Protein AF-A0AAU7XYW0-F1 (afdb_monomer_lite)

Organism: NCBI:txid2731552

Radius of gyration: 15.27 Å; chains: 1; bounding box: 31×25×42 Å

Foldseek 3Di:
DPPVVLVVQLVVLLVQLCCLQVPLQVVLVVQLVVCVPDPVCVPPPSVVSSCDSVNSNVVSVVSNVVSVVSNVD

Sequence (73 aa):
MDSTLRLAIGILLLAVALYLLLAPGKVSTALARFYGRYPLVRLAPERQFQSAPTLVRALGAVVAVLGLAVFFL

Structure (mmCIF, N/CA/C/O backbone):
data_AF-A0AAU7XYW0-F1
#
_entry.id   AF-A0AAU7XYW0-F1
#
loop_
_atom_site.group_PDB
_atom_site.id
_atom_site.type_symbol
_atom_site.label_atom_id
_atom_site.label_alt_id
_atom_site.label_comp_id
_atom_site.label_asym_id
_atom_site.label_entity_id
_atom_site.label_seq_id
_atom_site.pdbx_PDB_ins_code
_atom_site.Cartn_x
_atom_site.Cartn_y
_atom_site.Cartn_z
_atom_site.occupancy
_atom_site.B_iso_or_equiv
_atom_site.auth_seq_id
_atom_site.auth_comp_id
_atom_site.auth_asym_id
_atom_site.auth_atom_id
_atom_site.pdbx_PDB_model_num
ATOM 1 N N . MET A 1 1 ? 16.991 -9.199 -16.797 1.00 61.06 1 MET A N 1
ATOM 2 C CA . MET A 1 1 ? 15.517 -9.086 -16.764 1.00 61.06 1 MET A CA 1
ATOM 3 C C . MET A 1 1 ? 15.118 -8.294 -17.995 1.00 61.06 1 MET A C 1
ATOM 5 O O . MET A 1 1 ? 15.760 -7.277 -18.226 1.00 61.06 1 MET A O 1
ATOM 9 N N . ASP A 1 2 ? 14.168 -8.761 -18.808 1.00 86.06 2 ASP A N 1
ATOM 10 C CA . ASP A 1 2 ? 13.754 -8.027 -20.012 1.00 86.06 2 ASP A CA 1
ATOM 11 C C . ASP A 1 2 ? 13.335 -6.595 -19.659 1.00 86.06 2 ASP A C 1
ATOM 13 O O . ASP A 1 2 ? 12.578 -6.380 -18.707 1.00 86.06 2 ASP A O 1
ATOM 17 N N . SER A 1 3 ? 13.815 -5.609 -20.421 1.00 84.75 3 SER A N 1
ATOM 18 C CA . SER A 1 3 ? 13.554 -4.183 -20.173 1.00 84.75 3 SER A CA 1
ATOM 19 C C . SER A 1 3 ? 12.053 -3.876 -20.106 1.00 84.75 3 SER A C 1
ATOM 21 O O . SER A 1 3 ? 11.612 -3.075 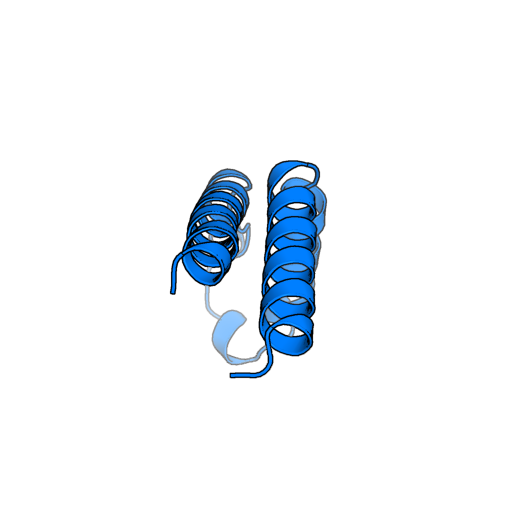-19.283 1.00 84.75 3 SER A O 1
ATOM 23 N N . THR A 1 4 ? 11.252 -4.581 -20.909 1.00 88.56 4 THR A N 1
ATOM 24 C CA . THR A 1 4 ? 9.786 -4.497 -20.908 1.00 88.56 4 THR A CA 1
ATOM 25 C C . THR A 1 4 ? 9.174 -5.014 -19.604 1.00 88.56 4 THR A C 1
ATOM 27 O O . THR A 1 4 ? 8.251 -4.401 -19.071 1.00 88.56 4 THR A O 1
ATOM 30 N N . LEU A 1 5 ? 9.706 -6.106 -19.044 1.00 88.94 5 LEU A N 1
ATOM 31 C CA . LEU A 1 5 ? 9.235 -6.671 -17.778 1.00 88.94 5 LEU A CA 1
ATOM 32 C C . LEU A 1 5 ? 9.543 -5.726 -16.609 1.00 88.94 5 LEU A C 1
ATOM 34 O O . LEU A 1 5 ? 8.699 -5.498 -15.745 1.00 88.94 5 LEU A O 1
ATOM 38 N N . ARG A 1 6 ? 10.735 -5.124 -16.612 1.00 87.50 6 ARG A N 1
ATOM 39 C CA . ARG A 1 6 ? 11.162 -4.134 -15.615 1.00 87.50 6 ARG A CA 1
ATOM 40 C C . ARG A 1 6 ? 10.288 -2.879 -15.640 1.00 87.50 6 ARG A C 1
ATOM 42 O O . ARG A 1 6 ? 9.846 -2.430 -14.586 1.00 87.50 6 ARG A O 1
ATOM 49 N N . LEU A 1 7 ? 9.965 -2.377 -16.834 1.00 88.69 7 LEU A N 1
ATOM 50 C CA . LEU A 1 7 ? 9.006 -1.286 -17.030 1.00 88.69 7 LEU A CA 1
ATOM 51 C C . LEU A 1 7 ? 7.617 -1.638 -16.488 1.00 88.69 7 LEU A C 1
ATOM 53 O O . LEU A 1 7 ? 7.044 -0.857 -15.731 1.00 88.69 7 LEU A O 1
ATOM 57 N N . ALA A 1 8 ? 7.093 -2.818 -16.828 1.00 92.81 8 ALA A N 1
ATOM 58 C CA . ALA A 1 8 ? 5.780 -3.259 -16.366 1.00 92.81 8 ALA A CA 1
ATOM 59 C C . ALA A 1 8 ? 5.709 -3.350 -14.832 1.00 92.81 8 ALA A C 1
ATOM 61 O O . ALA A 1 8 ? 4.760 -2.848 -14.227 1.00 92.81 8 ALA A O 1
ATOM 62 N N . ILE A 1 9 ? 6.733 -3.927 -14.194 1.00 91.31 9 ILE A N 1
ATOM 63 C CA . ILE A 1 9 ? 6.819 -4.037 -12.731 1.00 91.31 9 ILE A CA 1
ATOM 64 C C . ILE A 1 9 ? 6.928 -2.650 -12.087 1.00 91.31 9 ILE A C 1
ATOM 66 O O . ILE A 1 9 ? 6.202 -2.362 -11.136 1.00 91.31 9 ILE A O 1
ATOM 70 N N . GLY A 1 10 ? 7.789 -1.773 -12.612 1.00 90.19 10 GLY A N 1
ATOM 71 C CA . GLY A 1 10 ? 7.961 -0.415 -12.091 1.00 90.19 10 GLY A CA 1
ATOM 72 C C . GLY A 1 10 ? 6.670 0.407 -12.156 1.00 90.19 10 GLY A C 1
ATOM 73 O O . GLY A 1 10 ? 6.280 1.026 -11.166 1.00 90.19 10 GLY A O 1
ATOM 74 N N . ILE A 1 11 ? 5.959 0.357 -13.289 1.00 93.12 11 ILE A N 1
ATOM 75 C CA . ILE A 1 11 ? 4.666 1.037 -13.470 1.00 93.12 11 ILE A CA 1
ATOM 76 C C . ILE A 1 11 ? 3.616 0.479 -12.507 1.00 93.12 11 ILE A C 1
ATOM 78 O O . ILE A 1 11 ? 2.902 1.252 -11.868 1.00 93.12 11 ILE A O 1
ATOM 82 N N . LEU A 1 12 ? 3.533 -0.848 -12.367 1.00 94.19 12 LEU A N 1
ATOM 83 C CA . LEU A 1 12 ? 2.585 -1.490 -11.459 1.00 94.19 12 LEU A CA 1
ATOM 84 C C . LEU A 1 12 ? 2.819 -1.050 -10.008 1.00 94.19 12 LEU A C 1
AT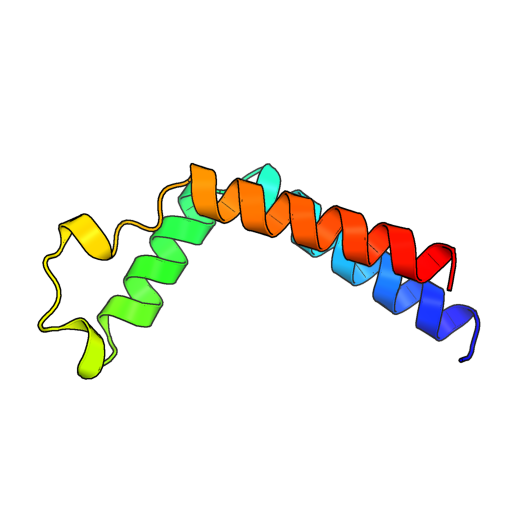OM 86 O O . LEU A 1 12 ? 1.878 -0.655 -9.321 1.00 94.19 12 LEU A O 1
ATOM 90 N N . LEU A 1 13 ? 4.074 -1.075 -9.553 1.00 91.56 13 LEU A N 1
ATOM 91 C CA . LEU A 1 13 ? 4.440 -0.661 -8.198 1.00 91.56 13 LEU A CA 1
ATOM 92 C C . LEU A 1 13 ? 4.121 0.816 -7.954 1.00 91.56 13 LEU A C 1
ATOM 94 O O . LEU A 1 13 ? 3.535 1.152 -6.925 1.00 91.56 13 LEU A O 1
ATOM 98 N N . LEU A 1 14 ? 4.431 1.694 -8.911 1.00 92.62 14 LEU A N 1
ATOM 99 C CA . LEU A 1 14 ? 4.099 3.117 -8.814 1.00 92.62 14 LEU A CA 1
ATOM 100 C C . LEU A 1 14 ? 2.588 3.362 -8.775 1.00 92.62 14 LEU A C 1
ATOM 102 O O . LEU A 1 14 ? 2.127 4.176 -7.976 1.00 92.62 14 LEU A O 1
ATOM 106 N N . ALA A 1 15 ? 1.805 2.643 -9.581 1.00 93.25 15 ALA A N 1
ATOM 107 C CA . ALA A 1 15 ? 0.348 2.753 -9.575 1.00 93.25 15 ALA A CA 1
ATOM 108 C C . ALA A 1 15 ? -0.245 2.341 -8.216 1.00 93.25 15 ALA A C 1
ATOM 110 O O . ALA A 1 15 ? -1.100 3.040 -7.666 1.00 93.25 15 ALA A O 1
ATOM 111 N N . VAL A 1 16 ? 0.251 1.243 -7.637 1.00 92.19 16 VAL A N 1
ATOM 112 C CA . VAL A 1 16 ? -0.150 0.780 -6.300 1.00 92.19 16 VAL A CA 1
ATOM 113 C C . VAL A 1 16 ? 0.247 1.793 -5.225 1.00 92.19 16 VAL A C 1
ATOM 115 O O . VAL A 1 16 ? -0.567 2.121 -4.359 1.00 92.19 16 VAL A O 1
ATOM 118 N N . ALA A 1 17 ? 1.463 2.337 -5.294 1.00 91.50 17 ALA A N 1
ATOM 119 C CA . ALA A 1 17 ? 1.938 3.359 -4.369 1.00 91.50 17 ALA A CA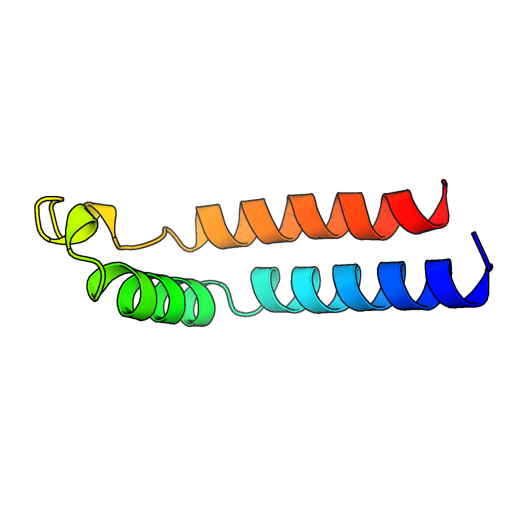 1
ATOM 120 C C . ALA A 1 17 ? 1.071 4.626 -4.405 1.00 91.50 17 ALA A C 1
ATOM 122 O O . ALA A 1 17 ? 0.640 5.114 -3.359 1.00 91.50 17 ALA A O 1
ATOM 123 N N . LEU A 1 18 ? 0.758 5.122 -5.606 1.00 93.19 18 LEU A N 1
ATOM 124 C CA . LEU A 1 18 ? -0.145 6.255 -5.810 1.00 93.19 18 LEU A CA 1
ATOM 125 C C . LEU A 1 18 ? -1.508 5.989 -5.174 1.00 93.19 18 LEU A C 1
ATOM 127 O O . LEU A 1 18 ? -1.998 6.817 -4.407 1.00 93.19 18 LEU A O 1
ATOM 131 N N . TYR A 1 19 ? -2.096 4.819 -5.423 1.00 90.50 19 TYR A N 1
ATOM 132 C CA . TYR A 1 19 ? -3.388 4.451 -4.849 1.00 90.50 19 TYR A CA 1
ATOM 133 C C . TYR A 1 19 ? -3.371 4.434 -3.309 1.00 90.50 19 TYR A C 1
ATOM 135 O O . TYR A 1 19 ? -4.275 4.983 -2.672 1.00 90.50 19 TYR A O 1
ATOM 143 N N . LEU A 1 20 ? -2.314 3.876 -2.705 1.00 88.25 20 LEU A N 1
ATOM 144 C CA . LEU A 1 20 ? -2.103 3.858 -1.251 1.00 88.25 20 LEU A CA 1
ATOM 145 C C . LEU A 1 20 ? -1.973 5.272 -0.655 1.00 88.25 20 LEU A C 1
ATOM 147 O O . LEU A 1 20 ? -2.486 5.531 0.435 1.00 88.25 20 LEU A O 1
ATOM 151 N N . LEU A 1 21 ? -1.317 6.192 -1.367 1.00 88.94 21 LEU A N 1
ATOM 152 C CA . LEU A 1 21 ? -1.086 7.572 -0.924 1.0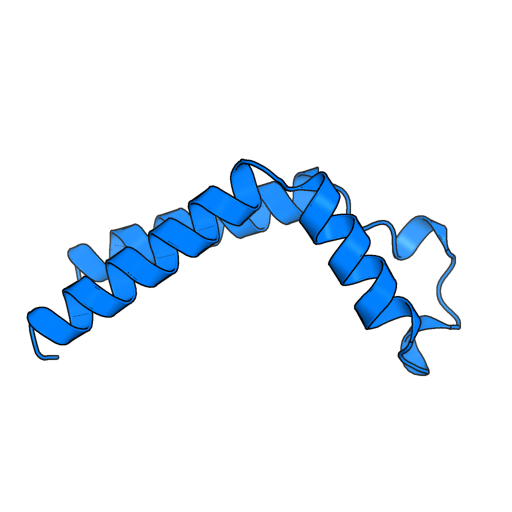0 88.94 21 LEU A CA 1
ATOM 153 C C . LEU A 1 21 ? -2.323 8.471 -1.082 1.00 88.94 21 LEU A C 1
ATOM 155 O O . LEU A 1 21 ? -2.601 9.290 -0.199 1.00 88.94 21 LEU A O 1
ATOM 159 N N . LEU A 1 22 ? -3.069 8.305 -2.179 1.00 91.69 22 LEU A N 1
ATOM 160 C CA . LEU A 1 22 ? -4.257 9.096 -2.525 1.00 91.69 22 LEU A CA 1
ATOM 161 C C . LEU A 1 22 ? -5.499 8.682 -1.728 1.00 91.69 22 LEU A C 1
ATOM 163 O O . LEU A 1 22 ? -6.281 9.540 -1.324 1.00 91.69 22 LEU A O 1
ATOM 167 N N . ALA A 1 23 ? -5.687 7.384 -1.475 1.00 89.38 23 ALA A N 1
ATOM 168 C CA . ALA A 1 23 ? -6.889 6.858 -0.825 1.00 89.38 23 ALA A CA 1
ATOM 169 C C . ALA A 1 23 ? -6.609 6.023 0.445 1.00 89.38 23 ALA A C 1
ATOM 171 O O . ALA A 1 23 ? -7.218 4.960 0.626 1.00 89.38 23 ALA A O 1
ATOM 172 N N . PRO A 1 24 ? -5.764 6.493 1.385 1.00 83.06 24 PRO A N 1
ATOM 173 C CA . PRO A 1 24 ? -5.323 5.688 2.522 1.00 83.06 24 PRO A CA 1
ATOM 174 C C . PRO A 1 24 ? -6.473 5.280 3.447 1.00 83.06 24 PRO A C 1
ATOM 176 O O . PRO A 1 24 ? -6.451 4.184 3.995 1.00 83.06 24 PRO A O 1
ATOM 179 N N . GLY A 1 25 ? -7.510 6.118 3.580 1.00 83.19 25 GLY A N 1
ATOM 180 C CA . GLY A 1 25 ? -8.690 5.812 4.398 1.00 83.19 25 GLY A CA 1
ATOM 181 C C . GLY A 1 25 ? -9.581 4.707 3.815 1.00 83.19 25 GLY A C 1
ATOM 182 O O . GLY A 1 25 ? -10.147 3.899 4.551 1.00 83.19 25 GLY A O 1
ATOM 183 N N . LYS A 1 26 ? -9.691 4.626 2.481 1.00 85.25 26 LYS A N 1
ATOM 184 C CA . LYS A 1 26 ? -10.438 3.541 1.822 1.00 85.25 26 LYS A CA 1
ATOM 185 C C . LYS A 1 26 ? -9.699 2.218 1.987 1.00 85.25 26 LYS A C 1
ATOM 187 O O . LYS A 1 26 ? -10.314 1.205 2.314 1.00 85.25 26 LYS A O 1
ATOM 192 N N . VAL A 1 27 ? -8.379 2.251 1.807 1.00 84.38 27 VAL A N 1
ATOM 193 C CA . VAL A 1 27 ? -7.517 1.078 1.953 1.00 84.38 27 VAL A CA 1
ATOM 194 C C . VAL A 1 27 ? -7.473 0.598 3.401 1.00 84.38 27 VAL A C 1
ATOM 196 O O . VAL A 1 27 ? -7.628 -0.597 3.625 1.00 84.38 27 VAL A O 1
ATOM 199 N N . SER A 1 28 ? -7.350 1.492 4.386 1.00 81.81 28 SER A N 1
ATOM 200 C CA . SER A 1 28 ? -7.377 1.096 5.798 1.00 81.81 28 SER A CA 1
ATOM 201 C C . SER A 1 28 ? -8.695 0.442 6.194 1.00 81.81 28 SER A C 1
ATOM 203 O O . SER A 1 28 ? -8.695 -0.579 6.872 1.00 81.81 28 SER A O 1
ATOM 205 N N . THR A 1 29 ? -9.822 0.981 5.726 1.00 82.81 29 THR A N 1
ATOM 206 C CA . THR A 1 29 ? -11.150 0.414 5.998 1.00 82.81 29 THR A CA 1
ATOM 207 C C . THR A 1 29 ? -11.308 -0.963 5.350 1.00 82.81 29 THR A C 1
ATOM 209 O O . THR A 1 29 ? -11.852 -1.886 5.959 1.00 82.81 29 THR A O 1
ATOM 212 N N . ALA A 1 30 ? -10.814 -1.127 4.120 1.00 83.75 30 ALA A N 1
ATOM 213 C CA . ALA A 1 30 ? -10.806 -2.414 3.434 1.00 83.75 30 ALA A CA 1
ATOM 214 C C . ALA A 1 30 ? -9.903 -3.436 4.145 1.00 83.75 30 ALA A C 1
ATOM 216 O O . ALA A 1 30 ? -10.327 -4.575 4.338 1.00 83.75 30 ALA A O 1
ATOM 217 N N . LEU A 1 31 ? -8.712 -3.022 4.598 1.00 80.31 31 LEU A N 1
ATOM 218 C CA . LEU A 1 31 ? -7.813 -3.852 5.402 1.00 80.31 31 LEU A CA 1
ATOM 219 C C . LEU A 1 31 ? -8.476 -4.271 6.714 1.00 80.31 31 LEU A C 1
ATOM 221 O O . LEU A 1 31 ? -8.506 -5.458 7.022 1.00 80.31 31 LEU A O 1
ATOM 225 N N . ALA A 1 32 ? -9.054 -3.326 7.453 1.00 78.94 32 ALA A N 1
ATOM 226 C CA . ALA A 1 32 ? -9.748 -3.598 8.707 1.00 78.94 32 ALA A CA 1
ATOM 227 C C . ALA A 1 32 ? -10.888 -4.608 8.508 1.00 78.94 32 ALA A C 1
ATOM 229 O O . ALA A 1 32 ? -11.037 -5.542 9.290 1.00 78.94 32 ALA A O 1
ATOM 230 N N . ARG A 1 33 ? -11.657 -4.483 7.417 1.00 81.12 33 ARG A N 1
ATOM 231 C CA . ARG A 1 33 ? -12.728 -5.431 7.072 1.00 81.12 33 ARG A CA 1
ATOM 232 C C . ARG A 1 33 ? -12.194 -6.810 6.678 1.00 81.12 33 ARG A C 1
ATOM 234 O O . ARG A 1 33 ? -12.815 -7.814 7.019 1.00 81.12 33 ARG A O 1
ATOM 241 N N . PHE A 1 34 ? -11.084 -6.862 5.945 1.00 82.69 34 PHE A N 1
ATOM 242 C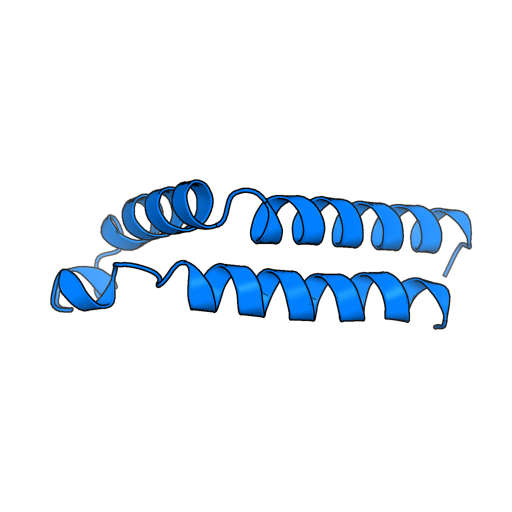 CA . PHE A 1 34 ? -10.453 -8.113 5.530 1.00 82.69 34 PHE A CA 1
ATOM 243 C C . PHE A 1 34 ? -9.889 -8.865 6.738 1.00 82.69 34 PHE A C 1
ATOM 245 O O . PHE A 1 34 ? -10.268 -10.008 6.990 1.00 82.69 34 PHE A O 1
ATOM 252 N N . TYR A 1 35 ? -9.055 -8.197 7.534 1.00 77.56 35 TYR A N 1
ATOM 253 C CA . TYR A 1 35 ? -8.424 -8.788 8.708 1.00 77.56 35 TYR A CA 1
ATOM 254 C C . TYR A 1 35 ? -9.403 -9.022 9.859 1.00 77.56 35 TYR A C 1
ATOM 256 O O . TYR A 1 35 ? -9.260 -10.010 10.568 1.00 77.56 35 TYR A O 1
ATOM 264 N N . GLY A 1 36 ? -10.458 -8.215 9.993 1.00 73.25 36 GLY A N 1
ATOM 265 C CA . GLY A 1 36 ? -11.517 -8.423 10.986 1.00 73.25 36 GLY A CA 1
ATOM 266 C C . GLY A 1 36 ? -12.264 -9.757 10.843 1.00 73.25 36 GLY A C 1
ATOM 267 O O . GLY A 1 36 ? -12.910 -10.208 11.786 1.00 73.25 36 GLY A O 1
ATOM 268 N N . ARG A 1 37 ? -12.167 -10.426 9.685 1.00 76.69 37 ARG A N 1
ATOM 269 C CA . ARG A 1 37 ? -12.726 -11.772 9.473 1.00 76.69 37 ARG A CA 1
ATOM 270 C C . ARG A 1 37 ? -11.800 -12.902 9.929 1.00 76.69 37 ARG A C 1
ATOM 272 O O . ARG A 1 37 ? -12.259 -14.040 10.010 1.00 76.69 37 ARG A O 1
ATOM 279 N N . TYR A 1 38 ? -10.534 -12.621 10.241 1.00 76.94 38 TYR A N 1
ATOM 280 C CA . TYR A 1 38 ? -9.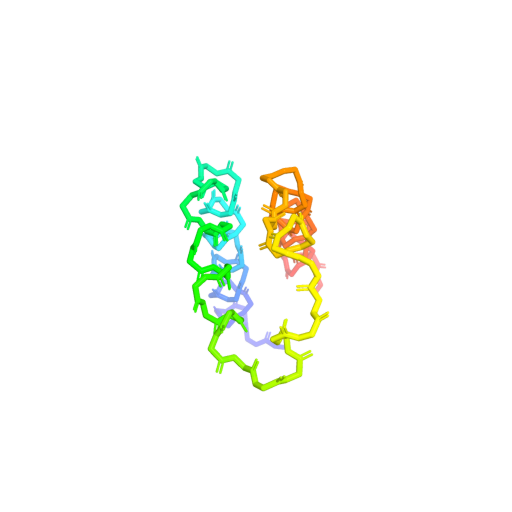579 -13.648 10.649 1.00 76.94 38 TYR A CA 1
ATOM 281 C C . TYR A 1 38 ? -9.733 -14.019 12.137 1.00 76.94 38 TYR A C 1
ATOM 283 O O . TYR A 1 38 ? -9.826 -13.133 12.987 1.00 76.94 38 TYR A O 1
ATOM 291 N N . PRO A 1 39 ? -9.702 -15.320 12.496 1.00 68.81 39 PRO A N 1
ATOM 292 C CA . PRO A 1 39 ? -9.852 -15.767 13.886 1.00 68.81 39 PRO A CA 1
ATOM 293 C C . PRO A 1 39 ? -8.793 -15.185 14.833 1.00 68.81 39 PRO A C 1
ATOM 295 O O . PRO A 1 39 ? -9.113 -14.829 15.962 1.00 68.81 39 PRO A O 1
ATOM 298 N N . LEU A 1 40 ? -7.556 -15.025 14.348 1.00 69.31 40 LEU A N 1
ATOM 299 C CA . LEU A 1 40 ? -6.414 -14.481 15.101 1.00 69.31 40 LEU A CA 1
ATOM 300 C C . LEU A 1 40 ? -6.607 -13.016 15.520 1.00 69.31 40 LEU A C 1
ATOM 302 O O . LEU A 1 40 ? -5.988 -12.544 16.467 1.00 69.31 40 LEU A O 1
ATOM 306 N N . VAL A 1 41 ? -7.474 -12.303 14.808 1.00 62.81 41 VAL A N 1
ATOM 307 C CA . VAL A 1 41 ? -7.721 -10.868 14.953 1.00 62.81 41 VAL A CA 1
ATOM 308 C C . VAL A 1 41 ? -8.880 -10.580 15.913 1.00 62.81 41 VAL A C 1
ATOM 310 O O . VAL A 1 41 ? -8.944 -9.499 16.487 1.00 62.81 41 VAL A O 1
ATOM 313 N N . ARG A 1 42 ? -9.765 -11.558 16.166 1.00 61.66 42 ARG A N 1
ATOM 314 C CA . ARG A 1 42 ? -10.940 -11.389 17.046 1.00 61.66 42 ARG A CA 1
ATOM 315 C C . ARG A 1 42 ? -10.603 -11.018 18.490 1.00 61.66 42 ARG A C 1
ATOM 317 O O . ARG A 1 42 ? -11.452 -10.455 19.170 1.00 61.66 42 ARG A O 1
ATOM 324 N N . LEU A 1 43 ? -9.413 -11.380 18.966 1.00 61.62 43 LEU A N 1
ATOM 325 C CA . LEU A 1 43 ? -8.983 -11.147 20.350 1.00 61.62 43 LEU A CA 1
ATOM 326 C C . LEU A 1 43 ? -8.308 -9.788 20.547 1.00 61.62 43 LEU A C 1
ATOM 328 O O . LEU A 1 43 ? -8.086 -9.368 21.680 1.00 61.62 43 LEU A O 1
ATOM 332 N N . ALA A 1 44 ? -7.961 -9.108 19.460 1.00 62.78 44 ALA A N 1
ATOM 333 C CA . ALA A 1 44 ? -7.295 -7.827 19.533 1.00 62.78 44 ALA A CA 1
ATOM 334 C C . ALA A 1 44 ? -8.333 -6.696 19.631 1.00 62.78 44 ALA A C 1
ATOM 336 O O . ALA A 1 44 ? -9.337 -6.716 18.914 1.00 62.78 44 ALA A O 1
ATOM 337 N N . PRO A 1 45 ? -8.119 -5.704 20.514 1.00 59.09 45 PRO A N 1
ATOM 338 C CA . PRO A 1 45 ? -9.055 -4.604 20.713 1.00 59.09 45 PRO A CA 1
ATOM 339 C C . PRO A 1 45 ? -9.377 -3.899 19.389 1.00 59.09 45 PRO A C 1
ATOM 341 O O . PRO A 1 45 ? -8.478 -3.612 18.603 1.00 59.09 45 PRO A O 1
ATOM 344 N N . GLU A 1 46 ? -10.649 -3.555 19.154 1.00 58.59 46 GLU A N 1
ATOM 345 C CA . GLU A 1 46 ? -11.134 -2.959 17.890 1.00 58.59 46 GLU A CA 1
ATOM 346 C C . GLU A 1 46 ? -10.336 -1.719 17.444 1.00 58.59 46 GLU A C 1
ATOM 348 O O . GLU A 1 46 ? -10.190 -1.449 16.250 1.00 58.59 46 GLU A O 1
ATOM 353 N N . ARG A 1 47 ? -9.749 -0.984 18.399 1.00 57.53 47 ARG A N 1
ATOM 354 C CA . ARG A 1 47 ? -8.885 0.177 18.136 1.00 57.53 47 ARG A CA 1
ATOM 355 C C . ARG A 1 47 ? -7.523 -0.179 17.518 1.00 57.53 47 ARG A C 1
ATOM 357 O O . ARG A 1 47 ? -6.937 0.685 16.879 1.00 57.53 47 ARG A O 1
ATOM 364 N N . GLN A 1 48 ? -7.028 -1.414 17.655 1.00 55.16 48 GLN A N 1
ATOM 365 C CA . GLN A 1 48 ? -5.796 -1.883 16.994 1.00 55.16 48 GLN A CA 1
ATOM 366 C C . GLN A 1 48 ? -6.004 -2.213 15.509 1.00 55.16 48 GLN A C 1
ATOM 368 O O . GLN A 1 48 ? -5.051 -2.137 14.737 1.00 55.16 48 GLN A O 1
ATOM 373 N N . PHE A 1 49 ? -7.234 -2.542 15.091 1.00 54.06 49 PHE A N 1
ATOM 374 C CA . PHE A 1 49 ? -7.541 -2.883 13.693 1.00 54.06 49 PHE A CA 1
ATOM 375 C C . PHE A 1 49 ? -7.900 -1.694 12.814 1.00 54.06 49 PHE A C 1
ATOM 377 O O . PHE A 1 49 ? -7.987 -1.844 11.594 1.00 54.06 49 PHE A O 1
ATOM 384 N N . GLN A 1 50 ? -8.038 -0.498 13.390 1.00 59.41 50 GLN A N 1
ATOM 385 C CA . GLN A 1 50 ? -7.999 0.726 12.604 1.00 59.41 50 GLN A CA 1
ATOM 386 C C . GLN A 1 50 ? -6.575 0.897 12.080 1.00 59.41 50 GLN A C 1
ATOM 388 O O . GLN A 1 50 ? -5.727 1.502 12.730 1.00 59.41 50 GLN A O 1
ATOM 393 N N . SER A 1 51 ? -6.296 0.329 10.904 1.00 61.03 51 SER A N 1
ATOM 394 C CA . SER A 1 51 ? -5.044 0.570 10.196 1.00 61.03 51 SER A CA 1
ATOM 395 C C . SER A 1 51 ? -4.922 2.083 10.037 1.00 61.03 51 SER A C 1
ATOM 397 O O . SER A 1 51 ? -5.687 2.692 9.289 1.00 61.03 51 SER A O 1
ATOM 399 N N . ALA A 1 52 ? -4.043 2.718 10.812 1.00 71.56 52 ALA A N 1
ATOM 400 C CA . ALA A 1 52 ? -3.960 4.167 10.810 1.00 71.56 52 ALA A CA 1
ATOM 401 C C . ALA A 1 52 ? -3.701 4.621 9.361 1.00 71.56 52 ALA A C 1
ATOM 403 O O . ALA A 1 52 ? -2.795 4.077 8.720 1.00 71.56 52 ALA A O 1
ATOM 404 N N . PRO A 1 53 ? -4.456 5.592 8.814 1.00 76.94 53 PRO A N 1
ATOM 405 C CA . PRO A 1 53 ? -4.236 6.095 7.455 1.00 76.94 53 PRO A CA 1
ATOM 406 C C . PRO A 1 53 ? -2.770 6.489 7.211 1.00 76.94 53 PRO A C 1
ATOM 408 O O . PRO A 1 53 ? -2.256 6.371 6.102 1.00 76.94 53 PRO A O 1
ATOM 411 N N . THR A 1 54 ? -2.077 6.893 8.277 1.00 82.12 54 THR A N 1
ATOM 412 C CA . THR A 1 54 ? -0.639 7.162 8.323 1.00 82.12 54 THR A CA 1
ATOM 413 C C . THR A 1 54 ? 0.223 5.941 7.990 1.00 82.12 54 THR A C 1
ATOM 415 O O . THR A 1 54 ? 1.160 6.070 7.211 1.00 82.12 54 THR A O 1
ATOM 418 N N . LEU A 1 55 ? -0.098 4.752 8.512 1.00 82.69 55 LEU A N 1
ATOM 419 C CA . LEU A 1 55 ? 0.628 3.513 8.202 1.00 82.69 55 LEU A CA 1
ATOM 420 C C . LEU A 1 55 ? 0.422 3.097 6.745 1.00 82.69 55 LEU A C 1
ATOM 422 O O . LEU A 1 55 ? 1.369 2.680 6.087 1.00 82.69 55 LEU A O 1
ATOM 426 N N . VAL A 1 56 ? -0.791 3.269 6.215 1.00 85.06 56 VAL A N 1
ATOM 427 C CA . VAL A 1 56 ? -1.080 3.005 4.797 1.00 85.06 56 VAL A CA 1
ATOM 428 C C . VAL A 1 56 ? -0.294 3.956 3.892 1.00 85.06 56 VAL A C 1
ATOM 430 O O . VAL A 1 56 ? 0.279 3.523 2.894 1.00 85.06 56 VAL A O 1
ATOM 433 N N . ARG A 1 57 ? -0.199 5.239 4.264 1.00 85.50 57 ARG A N 1
ATOM 434 C CA . ARG A 1 57 ? 0.650 6.211 3.559 1.00 85.50 57 ARG A CA 1
ATOM 435 C C . ARG A 1 57 ? 2.131 5.852 3.634 1.00 85.50 57 ARG A C 1
ATOM 437 O O . ARG A 1 57 ? 2.808 5.935 2.616 1.00 85.50 57 ARG A O 1
ATOM 444 N N . ALA A 1 58 ? 2.622 5.434 4.800 1.00 87.94 58 ALA A N 1
ATOM 445 C CA . ALA A 1 58 ? 4.003 4.983 4.961 1.00 87.94 58 ALA A CA 1
ATOM 446 C C . ALA A 1 58 ? 4.297 3.768 4.067 1.00 87.94 58 ALA A C 1
ATOM 448 O O . ALA A 1 58 ? 5.308 3.751 3.370 1.00 87.94 58 ALA A O 1
ATOM 449 N N . LEU A 1 59 ? 3.372 2.803 4.005 1.00 87.19 59 LEU A N 1
ATOM 450 C CA . LEU A 1 59 ? 3.465 1.663 3.095 1.00 87.19 59 LEU A CA 1
ATOM 451 C C . LEU A 1 59 ? 3.510 2.125 1.630 1.00 87.19 59 LEU A C 1
ATOM 453 O O . LEU A 1 59 ? 4.379 1.697 0.879 1.00 87.19 59 LEU A O 1
ATOM 457 N N . GLY A 1 60 ? 2.623 3.044 1.238 1.00 89.12 60 GLY A N 1
ATOM 458 C CA . GLY A 1 60 ? 2.618 3.642 -0.098 1.00 89.12 60 GLY A CA 1
ATOM 459 C C . GLY A 1 60 ? 3.939 4.327 -0.453 1.00 89.12 60 GLY A C 1
ATOM 460 O O . GLY A 1 60 ? 4.440 4.138 -1.556 1.00 89.12 60 GLY A O 1
ATOM 461 N N . ALA A 1 61 ? 4.549 5.054 0.486 1.00 91.25 61 ALA A N 1
ATOM 462 C CA . ALA A 1 61 ? 5.854 5.684 0.291 1.00 91.25 61 ALA A CA 1
ATOM 463 C C . ALA A 1 61 ? 6.974 4.650 0.083 1.00 91.25 61 ALA A C 1
ATOM 465 O O . ALA A 1 61 ? 7.773 4.793 -0.839 1.00 91.25 61 ALA A O 1
ATOM 466 N N . VAL A 1 62 ? 7.004 3.577 0.880 1.00 92.62 62 VAL A N 1
ATOM 467 C CA . VAL A 1 62 ? 7.976 2.482 0.705 1.00 92.62 62 VAL A CA 1
ATOM 468 C C . VAL A 1 62 ? 7.799 1.812 -0.659 1.00 92.62 62 VAL A C 1
ATOM 470 O O . VAL A 1 62 ? 8.777 1.599 -1.374 1.00 92.62 62 VAL A O 1
ATOM 473 N N . VAL A 1 63 ? 6.557 1.531 -1.059 1.00 92.00 63 VAL A N 1
ATOM 474 C CA . VAL A 1 63 ? 6.257 0.938 -2.370 1.00 92.00 63 VAL A CA 1
ATOM 475 C C . VAL A 1 63 ? 6.655 1.883 -3.511 1.00 92.00 63 VAL A C 1
ATOM 477 O O . VAL A 1 63 ? 7.170 1.409 -4.519 1.00 92.00 63 VAL A O 1
ATOM 480 N N . ALA A 1 64 ? 6.500 3.203 -3.354 1.00 91.44 64 ALA A N 1
ATOM 481 C CA . ALA A 1 64 ? 6.961 4.180 -4.345 1.00 91.44 64 ALA A CA 1
ATOM 482 C C . ALA A 1 64 ? 8.484 4.131 -4.525 1.00 91.44 64 ALA A C 1
ATOM 484 O O . ALA A 1 64 ? 8.970 4.108 -5.654 1.00 91.44 64 ALA A O 1
ATOM 485 N N . VAL A 1 65 ? 9.234 4.074 -3.418 1.00 93.56 65 VAL A N 1
ATOM 486 C CA . VAL A 1 65 ? 10.701 3.968 -3.442 1.00 93.56 65 VAL A CA 1
ATOM 487 C C . VAL A 1 65 ? 11.138 2.668 -4.113 1.00 93.56 65 VAL A C 1
ATOM 489 O O . VAL A 1 65 ? 12.027 2.696 -4.959 1.00 93.56 65 VAL A O 1
ATOM 492 N N . LEU A 1 66 ? 10.486 1.544 -3.803 1.00 90.69 66 LEU A N 1
ATOM 493 C CA . LEU A 1 66 ? 10.758 0.264 -4.463 1.00 90.69 66 LEU A CA 1
ATOM 494 C C . LEU A 1 66 ? 10.425 0.310 -5.960 1.00 90.69 66 LEU A C 1
ATOM 496 O O . LEU A 1 66 ? 11.227 -0.138 -6.774 1.00 90.69 66 LEU A O 1
ATOM 500 N N . GLY A 1 67 ? 9.284 0.895 -6.333 1.00 88.62 67 GLY A N 1
ATOM 501 C CA . GLY A 1 67 ? 8.891 1.082 -7.729 1.00 88.62 67 GLY A CA 1
ATOM 502 C C . GLY A 1 67 ? 9.901 1.918 -8.511 1.00 88.62 67 GLY A C 1
ATOM 503 O O . GLY A 1 67 ? 10.261 1.545 -9.622 1.00 88.62 67 GLY A O 1
ATOM 504 N N . LEU A 1 68 ? 10.420 2.992 -7.908 1.00 90.81 68 LEU A N 1
ATOM 505 C CA . LEU A 1 68 ? 11.501 3.797 -8.481 1.00 90.81 68 LEU A CA 1
ATOM 506 C C . LEU A 1 68 ? 12.810 3.011 -8.580 1.00 90.81 68 LEU A C 1
ATOM 508 O O . LEU A 1 68 ? 13.446 3.036 -9.628 1.00 90.81 68 LEU A O 1
ATOM 512 N N . ALA A 1 69 ? 13.195 2.280 -7.532 1.00 90.06 69 ALA A N 1
ATOM 513 C CA . ALA A 1 69 ? 14.425 1.491 -7.508 1.00 90.06 69 ALA A CA 1
ATOM 514 C C . ALA A 1 69 ? 14.464 0.438 -8.625 1.00 90.06 69 ALA A C 1
ATOM 516 O O . ALA A 1 69 ? 15.518 0.224 -9.220 1.00 90.06 69 ALA A O 1
ATOM 517 N N . VAL A 1 70 ? 13.315 -0.148 -8.983 1.00 88.44 70 VAL A N 1
ATOM 518 C CA . VAL A 1 70 ? 13.202 -1.071 -10.123 1.00 88.44 70 VAL A CA 1
ATOM 519 C C . VAL A 1 70 ? 13.634 -0.415 -11.437 1.00 88.44 70 VAL A C 1
ATOM 521 O O . VAL A 1 70 ? 14.159 -1.109 -12.295 1.00 88.44 70 VAL A O 1
ATOM 524 N N . PHE A 1 71 ? 13.508 0.902 -11.619 1.00 81.56 71 PHE A N 1
ATOM 525 C CA . PHE A 1 71 ? 14.024 1.570 -12.822 1.00 81.56 71 PHE A CA 1
ATOM 526 C C . PHE A 1 71 ? 15.548 1.706 -12.834 1.00 81.56 71 PHE A C 1
ATOM 528 O O . PHE A 1 71 ? 16.126 1.791 -13.914 1.00 81.56 71 PHE A O 1
ATOM 535 N N . PHE A 1 72 ? 16.220 1.637 -11.683 1.00 83.56 72 PHE A N 1
ATOM 536 C CA . PHE A 1 72 ? 17.679 1.783 -11.561 1.00 83.56 72 PHE A CA 1
ATOM 537 C C . PHE A 1 72 ? 18.444 0.454 -11.434 1.00 83.56 72 PHE A C 1
ATOM 539 O O . PHE A 1 72 ? 19.654 0.450 -11.636 1.00 83.56 72 PHE A O 1
ATOM 546 N N . LEU A 1 73 ? 17.748 -0.661 -11.170 1.00 78.69 73 LEU A N 1
ATOM 547 C CA . LEU A 1 73 ? 18.304 -2.009 -10.955 1.00 78.69 73 LEU A CA 1
ATOM 548 C C . LEU A 1 73 ? 18.286 -2.933 -12.186 1.00 78.69 73 LEU A C 1
ATOM 550 O O . LEU A 1 73 ? 19.279 -2.929 -12.947 1.00 78.69 73 LEU A O 1
#

pLDDT: mean 81.58, std 11.37, range [54.06, 94.19]

Secondary structure (DSSP, 8-state):
--HHHHHHHHHHHHHHHHHHHH-HHHHHHHHHHHHTTSGGGTTS-GGGSS--HHHHHHHHHHHHHHHHHHHH-